Protein AF-A0A9W9Z5H2-F1 (afdb_monomer)

InterPro domains:
  IPR010255 Haem peroxidase superfamily [SSF48113] (1-98)
  IPR019791 Haem peroxidase, animal-type [PF03098] (1-98)
  IPR019791 Haem peroxidase, animal-type [PS50292] (1-101)
  IPR037120 Haem peroxidase domain superfamily, animal type [G3DSA:1.10.640.10] (1-100)

Sequence (101 aa):
MAMTWGQYLDHDITLAAQQDISCDGTCNDLTRECFGISIPVDDPHFPKVGVSCIALKRDAPATSAGLATPREHTNVLSAFIDASQVYGVDKNDFGVLRGHC

Foldseek 3Di:
DVVVVVVQQCLQAFDWAADPDDLPPDCPPDDVFKHWAADDPPDPPQVVVVHGTDIDGHGDFDPPDDPPDDTDTDGPHHRDNPSCVQQPRDPVSNCVSVVND

Radius of gyration: 18.61 Å; Cα contacts (8 Å, |Δi|>4): 130; chains: 1; bounding box: 43×32×44 Å

Nearest PDB structures (foldseek):
  6bmt-assembly1_A  TM=8.710E-01  e=4.205E-05  Homo sapiens
  7oih-assembly1_B  TM=8.889E-01  e=4.805E-05  Homo sapiens
  7oih-assembly2_C  TM=8.892E-01  e=5.868E-05  Homo sapiens
  7oih-assembly3_E  TM=8.804E-01  e=1.069E-04  Homo sapiens
  7oih-assembly1_A  TM=8.577E-01  e=7.661E-05  Homo sapiens

Secondary structure (DSSP, 8-state):
-HHHHHHHHHHHH--BPPPS---TT-SS---TTEEEEEPPTT-SSGGGGT--EEEEEPPPBPTT--TTSPP-B-B-S-SSSS-HHHH-SSHHHHHHHTT--

Solvent-accessible surface area (backbone atoms only — not comparable to full-atom values): 6273 Å² total; per-residue (Å²): 108,71,68,61,50,50,55,59,50,44,55,17,39,56,41,71,34,74,54,99,71,85,54,80,93,33,68,80,66,62,50,102,51,29,44,40,49,69,53,60,94,82,48,94,55,47,62,84,75,73,41,61,46,46,71,39,76,50,66,28,69,35,89,84,56,56,99,88,51,78,87,49,69,36,63,73,45,49,80,47,96,73,54,33,72,77,48,43,75,48,72,66,53,35,35,57,78,67,72,57,128

Organism: NCBI:txid174260

pLDDT: mean 88.58, std 10.73, range [57.56, 98.44]

Mean predicted aligned error: 6.09 Å

Structure (mmCIF, N/CA/C/O backbone):
data_AF-A0A9W9Z5H2-F1
#
_entry.id   AF-A0A9W9Z5H2-F1
#
loop_
_atom_site.group_PDB
_atom_site.id
_atom_site.type_symbol
_atom_site.label_atom_id
_atom_site.label_alt_id
_atom_site.label_comp_id
_atom_site.label_asym_id
_atom_site.label_entity_id
_atom_site.label_seq_id
_atom_site.pdbx_PDB_ins_code
_atom_site.Cartn_x
_atom_site.Cartn_y
_atom_site.Cartn_z
_atom_site.occupancy
_atom_site.B_iso_or_equiv
_atom_site.auth_seq_id
_atom_site.auth_comp_id
_atom_site.auth_asym_id
_atom_site.auth_atom_id
_atom_site.pdbx_PDB_model_num
ATOM 1 N N . MET A 1 1 ? -16.793 2.646 -16.329 1.00 88.88 1 MET A N 1
ATOM 2 C CA . MET A 1 1 ? -15.454 2.607 -16.956 1.00 88.88 1 MET A CA 1
ATOM 3 C C . MET A 1 1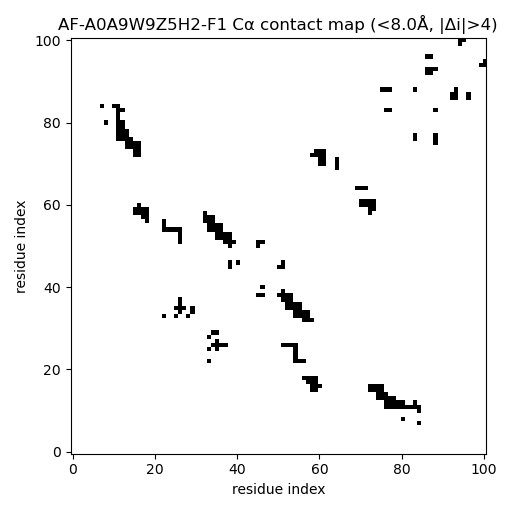 ? -14.447 3.537 -16.290 1.00 88.88 1 MET A C 1
ATOM 5 O O . MET A 1 1 ? -13.378 3.052 -15.969 1.00 88.88 1 MET A O 1
ATOM 9 N N . ALA A 1 2 ? -14.761 4.812 -16.020 1.00 97.25 2 ALA A N 1
ATOM 10 C CA . ALA A 1 2 ? -13.797 5.748 -15.415 1.00 97.25 2 ALA A CA 1
ATOM 11 C C . ALA A 1 2 ? -13.173 5.261 -14.087 1.00 97.25 2 ALA A C 1
ATOM 13 O O . ALA A 1 2 ? -11.959 5.291 -13.947 1.00 97.25 2 ALA A O 1
ATOM 14 N N . MET A 1 3 ? -13.983 4.745 -13.152 1.00 98.19 3 MET A N 1
ATOM 15 C CA . MET A 1 3 ? -13.492 4.210 -11.869 1.00 98.19 3 MET A CA 1
ATOM 16 C C . MET A 1 3 ? -12.506 3.048 -12.061 1.00 98.19 3 MET A C 1
ATOM 18 O O . MET A 1 3 ? -11.412 3.068 -11.512 1.00 98.19 3 MET A O 1
ATOM 22 N N . THR A 1 4 ? -12.868 2.074 -12.899 1.00 98.25 4 THR A N 1
ATOM 23 C CA . THR A 1 4 ? -12.030 0.902 -13.181 1.00 98.25 4 THR A CA 1
ATOM 24 C C . THR A 1 4 ? -10.714 1.297 -13.838 1.00 98.25 4 THR A C 1
ATOM 26 O O . THR A 1 4 ? -9.672 0.760 -13.491 1.00 98.25 4 THR A O 1
ATOM 29 N N . TRP A 1 5 ? -10.748 2.263 -14.757 1.00 98.12 5 TRP A N 1
ATOM 30 C CA . TRP A 1 5 ? -9.532 2.765 -15.388 1.00 98.12 5 TRP A CA 1
ATOM 31 C C . TRP A 1 5 ? -8.622 3.504 -14.401 1.00 98.12 5 TRP A C 1
ATOM 33 O O . TRP A 1 5 ? -7.408 3.388 -14.494 1.00 98.12 5 TRP A O 1
ATOM 43 N N . GLY A 1 6 ? -9.200 4.216 -13.427 1.00 98.19 6 GLY A N 1
ATOM 44 C CA . GLY A 1 6 ? -8.438 4.846 -12.349 1.00 98.19 6 GLY A CA 1
ATOM 45 C C . GLY A 1 6 ? -7.634 3.830 -11.538 1.00 98.19 6 GLY A C 1
ATOM 46 O O . GLY A 1 6 ? -6.438 4.016 -11.360 1.00 98.19 6 GLY A O 1
ATOM 47 N N . GLN A 1 7 ? -8.262 2.725 -11.124 1.00 98.06 7 GLN A N 1
ATOM 48 C CA . GLN A 1 7 ? -7.565 1.654 -10.402 1.00 98.06 7 GLN A CA 1
ATOM 49 C C . GLN A 1 7 ? -6.543 0.923 -11.286 1.00 98.06 7 GLN A C 1
ATOM 51 O O . GLN A 1 7 ? -5.457 0.588 -10.826 1.00 98.06 7 GLN A O 1
ATOM 56 N N . TYR A 1 8 ? -6.858 0.729 -12.568 1.00 97.88 8 TYR A N 1
ATOM 57 C CA . TYR A 1 8 ? -5.929 0.117 -13.515 1.00 97.88 8 TYR A CA 1
ATOM 58 C C . TYR A 1 8 ? -4.661 0.962 -13.728 1.00 97.88 8 TYR A C 1
ATOM 60 O O . TYR A 1 8 ? -3.582 0.400 -13.901 1.00 97.88 8 TYR A O 1
ATOM 68 N N . LEU A 1 9 ? -4.788 2.295 -13.715 1.00 98.19 9 LEU A N 1
ATOM 69 C CA . LEU A 1 9 ? -3.656 3.223 -13.794 1.00 98.19 9 LEU A CA 1
ATOM 70 C C . LEU A 1 9 ? -2.894 3.355 -12.473 1.00 98.19 9 LEU A C 1
ATOM 72 O O . LEU A 1 9 ? -1.675 3.446 -12.512 1.00 98.19 9 LEU A O 1
ATOM 76 N N . ASP A 1 10 ? -3.577 3.361 -11.326 1.00 98.31 10 ASP A N 1
ATOM 77 C CA . ASP A 1 10 ? -2.938 3.361 -9.997 1.00 98.31 10 ASP A CA 1
ATOM 78 C C . ASP A 1 10 ? -1.926 2.212 -9.870 1.00 98.31 10 ASP A C 1
ATOM 80 O O . ASP A 1 10 ? -0.768 2.419 -9.507 1.00 98.31 10 ASP A O 1
ATOM 84 N N . HIS A 1 11 ? -2.337 1.028 -10.329 1.00 98.00 11 HIS A N 1
ATOM 85 C CA . HIS A 1 11 ? -1.515 -0.177 -10.360 1.00 98.00 11 HIS A CA 1
ATOM 86 C C . HIS A 1 11 ? -0.340 -0.129 -11.358 1.00 98.00 11 HIS A C 1
ATOM 88 O O . HIS A 1 11 ? 0.452 -1.063 -11.360 1.00 98.00 11 HIS A O 1
ATOM 94 N N . ASP A 1 12 ? -0.225 0.903 -12.201 1.00 98.44 12 ASP A N 1
ATOM 95 C CA . ASP A 1 12 ? 0.930 1.125 -13.091 1.00 98.44 12 ASP A CA 1
ATOM 96 C C . ASP A 1 12 ? 1.994 2.026 -12.445 1.00 98.44 12 ASP A C 1
ATOM 98 O O . ASP A 1 12 ? 3.155 1.991 -12.826 1.00 98.44 12 ASP A O 1
ATOM 102 N N . ILE A 1 13 ? 1.602 2.867 -11.479 1.00 98.00 13 ILE A N 1
ATOM 103 C CA . ILE A 1 13 ? 2.455 3.966 -11.003 1.00 98.00 13 ILE A CA 1
ATOM 104 C C . ILE A 1 13 ? 2.867 3.839 -9.542 1.00 98.00 13 ILE A C 1
ATOM 106 O O . ILE A 1 13 ? 3.905 4.386 -9.162 1.00 98.00 13 ILE A O 1
ATOM 110 N N . THR A 1 14 ? 2.070 3.177 -8.696 1.00 97.44 14 THR A N 1
ATOM 111 C CA . THR A 1 14 ? 2.351 3.110 -7.258 1.00 97.44 14 THR A CA 1
ATOM 112 C C . THR A 1 14 ? 1.911 1.810 -6.604 1.00 97.44 14 THR A C 1
ATOM 114 O O . THR A 1 14 ? 0.760 1.403 -6.704 1.00 97.44 14 THR A O 1
ATOM 117 N N . LEU A 1 15 ? 2.815 1.223 -5.823 1.00 97.31 15 LEU A N 1
ATOM 118 C CA . LEU A 1 15 ? 2.502 0.226 -4.804 1.00 97.31 15 LEU A CA 1
ATOM 119 C C . LEU A 1 15 ? 3.511 0.370 -3.666 1.00 97.31 15 LEU A C 1
ATOM 121 O O . LEU A 1 15 ? 4.715 0.261 -3.886 1.00 97.31 15 LEU A O 1
ATOM 125 N N . ALA A 1 16 ? 3.049 0.634 -2.446 1.00 96.62 16 ALA A N 1
ATOM 126 C CA . ALA A 1 16 ? 3.947 0.709 -1.300 1.00 96.62 16 ALA A CA 1
ATOM 127 C C . ALA A 1 16 ? 4.460 -0.691 -0.925 1.00 96.62 16 ALA A C 1
ATOM 129 O O . ALA A 1 16 ? 3.705 -1.666 -0.914 1.00 96.62 16 ALA A O 1
ATOM 130 N N . ALA A 1 17 ? 5.751 -0.797 -0.608 1.00 95.12 17 ALA A N 1
ATOM 131 C CA . ALA A 1 17 ? 6.349 -2.042 -0.143 1.00 95.12 17 ALA A CA 1
ATOM 132 C C . ALA A 1 17 ? 5.638 -2.547 1.122 1.00 95.12 17 ALA A C 1
ATOM 134 O O . ALA A 1 17 ? 5.440 -1.792 2.071 1.00 95.12 17 ALA A O 1
ATOM 135 N N . GLN A 1 18 ? 5.288 -3.831 1.162 1.00 92.12 18 GLN A N 1
ATOM 136 C CA . GLN A 1 18 ? 4.616 -4.440 2.310 1.00 92.12 18 GLN A CA 1
ATOM 137 C C . GLN A 1 18 ? 5.606 -5.102 3.269 1.00 92.12 18 GLN A C 1
ATOM 139 O O . GLN A 1 18 ? 6.693 -5.524 2.881 1.00 92.12 18 GLN A O 1
ATOM 144 N N . GLN A 1 19 ? 5.210 -5.217 4.538 1.00 88.25 19 GLN A N 1
ATOM 145 C CA . GLN A 1 19 ? 5.987 -5.935 5.547 1.00 88.25 19 GLN A CA 1
ATOM 146 C C . GLN A 1 19 ? 5.591 -7.403 5.656 1.00 88.25 19 GLN A C 1
ATOM 148 O O . GLN A 1 19 ? 4.400 -7.740 5.694 1.00 88.25 19 GLN A O 1
ATOM 153 N N . ASP A 1 20 ? 6.598 -8.250 5.848 1.00 88.50 20 ASP A N 1
ATOM 154 C CA . ASP A 1 20 ? 6.436 -9.669 6.156 1.00 88.50 20 ASP A CA 1
ATOM 155 C C . ASP A 1 20 ? 6.254 -9.901 7.671 1.00 88.50 20 ASP A C 1
ATOM 157 O O . ASP A 1 20 ? 7.102 -10.456 8.364 1.00 88.50 20 ASP A O 1
ATOM 161 N N . ILE A 1 21 ? 5.152 -9.372 8.210 1.00 85.69 21 ILE A N 1
ATOM 162 C CA . ILE A 1 21 ? 4.708 -9.567 9.602 1.00 85.69 21 ILE A CA 1
ATOM 163 C C . ILE A 1 21 ? 3.233 -9.989 9.625 1.00 85.69 21 ILE A C 1
ATOM 165 O O . ILE A 1 21 ? 2.495 -9.656 8.702 1.00 85.69 21 ILE A O 1
ATOM 169 N N . SER A 1 22 ? 2.753 -10.671 10.664 1.00 84.44 22 SER A N 1
ATOM 170 C CA . SER A 1 22 ? 1.305 -10.864 10.877 1.00 84.44 22 SER A CA 1
ATOM 171 C C . SER A 1 22 ? 0.807 -9.909 11.963 1.00 84.44 22 SER A C 1
ATOM 173 O O . SER A 1 22 ? 1.457 -9.748 12.995 1.00 84.44 22 SER A O 1
ATOM 175 N N . CYS A 1 23 ? -0.338 -9.273 11.707 1.00 81.88 23 CYS A N 1
ATOM 176 C CA . CYS A 1 23 ? -1.063 -8.435 12.668 1.00 81.88 23 CYS A CA 1
ATOM 177 C C . CYS A 1 23 ? -2.403 -9.084 13.070 1.00 81.88 23 CYS A C 1
ATOM 179 O O . CYS A 1 23 ? -3.346 -8.390 13.453 1.00 81.88 23 CYS A O 1
ATOM 181 N N . ASP A 1 24 ? -2.523 -10.406 12.916 1.00 74.75 24 ASP A N 1
ATOM 182 C CA . ASP A 1 24 ? -3.778 -11.117 13.148 1.00 74.75 24 ASP A CA 1
ATOM 183 C C . ASP A 1 24 ? -4.120 -11.153 14.645 1.00 74.75 24 ASP A C 1
ATOM 185 O O . ASP A 1 24 ? -3.304 -11.526 15.486 1.00 74.75 24 ASP A O 1
ATOM 189 N N . GLY A 1 25 ? -5.357 -10.782 14.985 1.00 65.00 25 GLY A N 1
ATOM 190 C CA . GLY A 1 25 ? -5.903 -10.907 16.343 1.00 65.00 25 GLY A CA 1
ATOM 191 C C . GLY A 1 25 ? -5.469 -9.836 17.351 1.00 65.00 25 GLY A C 1
ATOM 192 O O . GLY A 1 25 ? -5.876 -9.904 18.511 1.00 65.00 25 GLY A O 1
ATOM 193 N N . THR A 1 26 ? -4.690 -8.830 16.949 1.00 61.34 26 THR A N 1
ATOM 194 C CA . THR A 1 26 ? -4.077 -7.877 17.884 1.00 61.34 26 THR A CA 1
ATOM 195 C C . THR A 1 26 ? -4.662 -6.467 17.769 1.00 61.34 26 THR A C 1
ATOM 197 O O . THR A 1 26 ? -4.109 -5.579 17.132 1.00 61.34 26 THR A O 1
ATOM 200 N N . CYS A 1 27 ? -5.762 -6.207 18.485 1.00 68.38 27 CYS A N 1
ATOM 201 C CA . CYS A 1 27 ? -6.133 -4.822 18.827 1.00 68.38 27 CYS A CA 1
ATOM 202 C C . CYS A 1 27 ? -5.198 -4.229 19.902 1.00 68.38 27 CYS A C 1
ATOM 204 O O . CYS A 1 27 ? -5.081 -3.013 20.010 1.00 68.38 27 CYS A O 1
ATOM 206 N N . ASN A 1 28 ? -4.553 -5.092 20.702 1.00 60.72 28 ASN A N 1
ATOM 207 C CA . ASN A 1 28 ? -3.827 -4.710 21.918 1.00 60.72 28 ASN A CA 1
ATOM 208 C C . ASN A 1 28 ? -2.306 -4.970 21.869 1.00 60.72 28 ASN A C 1
ATOM 210 O O . ASN A 1 28 ? -1.587 -4.379 22.666 1.00 60.72 28 ASN A O 1
ATOM 214 N N . ASP A 1 29 ? -1.802 -5.777 20.926 1.00 62.34 29 ASP A N 1
ATOM 215 C CA . ASP A 1 29 ? -0.356 -5.964 20.684 1.00 62.34 29 ASP A CA 1
ATOM 216 C C . ASP A 1 29 ? 0.099 -5.063 19.528 1.00 62.34 29 ASP A C 1
ATOM 218 O O . ASP A 1 29 ? 0.382 -5.485 18.403 1.00 62.34 29 ASP A O 1
ATOM 222 N N . LEU A 1 30 ? 0.116 -3.765 19.826 1.00 65.38 30 LEU A N 1
ATOM 223 C CA . LEU A 1 30 ? 0.512 -2.699 18.914 1.00 65.38 30 LEU A CA 1
ATOM 224 C C . LEU A 1 30 ? 2.043 -2.631 18.849 1.00 65.38 30 LEU A C 1
ATOM 226 O O . LEU A 1 30 ? 2.681 -1.793 19.494 1.00 65.38 30 LEU A O 1
ATOM 230 N N . THR A 1 31 ? 2.667 -3.524 18.079 1.00 73.81 31 THR A N 1
ATOM 231 C CA . THR A 1 31 ? 4.043 -3.267 17.625 1.00 73.81 31 THR A CA 1
ATOM 232 C C . THR A 1 31 ? 4.079 -1.932 16.867 1.00 73.81 31 THR A C 1
ATOM 234 O O . THR A 1 31 ? 3.048 -1.407 16.452 1.00 73.81 31 THR A O 1
ATOM 237 N N . ARG A 1 32 ? 5.262 -1.355 16.614 1.00 79.12 32 ARG A N 1
ATOM 238 C CA . ARG A 1 32 ? 5.352 -0.111 15.814 1.00 79.12 32 ARG A CA 1
ATOM 239 C C . ARG A 1 32 ? 4.750 -0.232 14.406 1.00 79.12 32 ARG A C 1
ATOM 24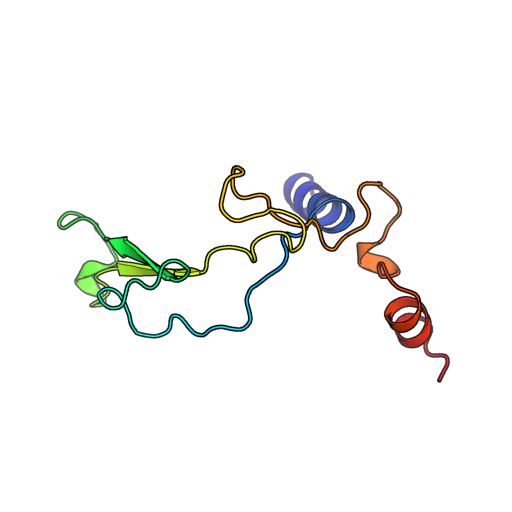1 O O . ARG A 1 32 ? 4.512 0.798 13.771 1.00 79.12 32 ARG A O 1
ATOM 248 N N . GLU A 1 33 ? 4.525 -1.462 13.950 1.00 87.06 33 GLU A N 1
ATOM 249 C CA . GLU A 1 33 ? 4.153 -1.829 12.590 1.00 87.06 33 GLU A CA 1
ATOM 250 C C . GLU A 1 33 ? 2.715 -2.358 12.456 1.00 87.06 33 GLU A C 1
ATOM 252 O O . GLU A 1 33 ? 2.149 -2.297 11.365 1.00 87.06 33 GLU A O 1
ATOM 257 N N . CYS A 1 34 ? 2.094 -2.796 13.557 1.00 87.69 34 CYS A N 1
ATOM 258 C CA . CYS A 1 34 ? 0.683 -3.175 13.613 1.00 87.69 34 CYS A CA 1
ATOM 259 C C . CYS A 1 34 ? -0.121 -2.110 14.366 1.00 87.69 34 CYS A C 1
ATOM 261 O O . CYS A 1 34 ? 0.196 -1.759 15.502 1.00 87.69 34 CYS A O 1
ATOM 263 N N . PHE A 1 35 ? -1.180 -1.605 13.741 1.00 84.44 35 PHE A N 1
ATOM 264 C CA . PHE A 1 35 ? -2.057 -0.583 14.296 1.00 84.44 35 PHE A CA 1
ATOM 265 C C . PHE A 1 35 ? -3.505 -1.077 14.313 1.00 84.44 35 PHE A C 1
ATOM 267 O O . PHE A 1 35 ? -4.075 -1.390 13.274 1.00 84.44 35 PHE A O 1
ATOM 274 N N . GLY A 1 36 ? -4.120 -1.142 15.490 1.00 87.75 36 GLY A N 1
ATOM 275 C CA . GLY A 1 36 ? -5.550 -1.403 15.616 1.00 87.75 36 GLY A CA 1
ATOM 276 C C . GLY A 1 36 ? -6.339 -0.109 15.441 1.00 87.75 36 GLY A C 1
ATOM 277 O O . GLY A 1 36 ? -6.247 0.786 16.280 1.00 87.75 36 GLY A O 1
ATOM 278 N N . ILE A 1 37 ? -7.138 -0.003 14.380 1.00 89.62 37 ILE A N 1
ATOM 279 C CA . ILE A 1 37 ? -8.111 1.083 14.230 1.00 89.62 37 ILE A CA 1
ATOM 280 C C . ILE A 1 37 ? -9.302 0.752 15.126 1.00 89.62 37 ILE A C 1
ATOM 282 O O . ILE A 1 37 ? -10.099 -0.128 14.802 1.00 89.62 37 ILE A O 1
ATOM 286 N N . SER A 1 38 ? -9.411 1.428 16.267 1.00 91.06 38 SER A N 1
ATOM 287 C CA . SER A 1 38 ? -10.506 1.215 17.216 1.00 91.06 38 SER A CA 1
ATOM 288 C C . SER A 1 38 ? -11.864 1.508 16.582 1.00 91.06 38 SER A C 1
ATOM 290 O O . SER A 1 38 ? -12.062 2.568 15.986 1.00 91.06 38 SER A O 1
ATOM 292 N N . ILE A 1 39 ? -12.812 0.587 16.758 1.00 93.31 39 ILE A N 1
ATOM 293 C CA . ILE A 1 39 ? -14.205 0.800 16.372 1.00 93.31 39 ILE A CA 1
ATOM 294 C C . ILE A 1 39 ? -14.885 1.686 17.428 1.00 93.31 39 ILE A C 1
ATOM 296 O O . ILE A 1 39 ? -14.814 1.368 18.620 1.00 93.31 39 ILE A O 1
ATOM 300 N N . PRO A 1 40 ? -15.551 2.784 17.030 1.00 94.12 40 PRO A N 1
ATOM 301 C CA . PRO A 1 40 ? -16.346 3.597 17.945 1.00 94.12 40 PRO A CA 1
ATOM 302 C C . PRO A 1 40 ? -17.472 2.796 18.608 1.00 94.12 40 PRO A C 1
ATOM 304 O O . PRO A 1 40 ? -18.074 1.911 18.002 1.00 94.12 40 PRO A O 1
ATOM 307 N N . VAL A 1 41 ? -17.799 3.131 19.857 1.00 90.69 41 VAL A N 1
ATOM 308 C CA . VAL A 1 41 ? -18.855 2.436 20.619 1.00 90.69 41 VAL A CA 1
ATOM 309 C C . VAL A 1 41 ? -20.246 2.575 19.991 1.00 90.69 41 VAL A C 1
ATOM 311 O O . VAL A 1 41 ? -21.102 1.719 20.199 1.00 90.69 41 VAL A O 1
ATOM 314 N N . ASP A 1 42 ? -20.469 3.646 19.236 1.00 95.06 42 ASP A N 1
ATOM 315 C CA . ASP A 1 42 ? -21.705 3.979 18.531 1.00 95.06 42 ASP A CA 1
ATOM 316 C C . ASP A 1 42 ? -21.708 3.523 17.062 1.00 95.06 42 ASP A C 1
ATOM 318 O O . ASP A 1 42 ? -22.636 3.848 16.317 1.00 95.06 42 ASP A O 1
ATOM 322 N N . ASP A 1 43 ? -20.714 2.733 16.640 1.00 96.81 43 ASP A N 1
ATOM 323 C CA . ASP A 1 43 ? -20.685 2.167 15.295 1.00 96.81 43 ASP A CA 1
ATOM 324 C C . ASP A 1 43 ? -21.911 1.255 15.051 1.00 96.81 43 ASP A C 1
ATOM 326 O O . ASP A 1 43 ? -22.218 0.359 15.850 1.00 96.81 43 ASP A O 1
ATOM 330 N N . PRO A 1 44 ? -22.649 1.449 13.942 1.00 96.25 44 PRO A N 1
ATOM 331 C CA . PRO A 1 44 ? -23.911 0.755 13.711 1.00 96.25 44 PRO A CA 1
ATOM 332 C C . PRO A 1 44 ? -23.749 -0.716 13.302 1.00 96.25 44 PRO A C 1
ATOM 334 O O . PRO A 1 44 ? -24.763 -1.429 13.249 1.00 96.25 44 PRO A O 1
ATOM 337 N N . HIS A 1 45 ? -22.538 -1.170 12.976 1.00 95.19 45 HIS A N 1
ATOM 338 C CA . HIS A 1 45 ? -22.283 -2.450 12.321 1.00 95.19 45 HIS A CA 1
ATOM 339 C C . HIS A 1 45 ? -21.322 -3.346 13.110 1.00 95.19 45 HIS A C 1
ATOM 341 O O . HIS A 1 45 ? -21.715 -4.434 13.537 1.00 95.19 45 HIS A O 1
ATOM 347 N N . PHE A 1 46 ? -20.085 -2.902 13.321 1.00 94.25 46 PHE A N 1
ATOM 348 C CA . PHE A 1 46 ? -18.987 -3.742 13.803 1.00 94.25 46 PHE A CA 1
ATOM 349 C C . PHE A 1 46 ? -19.191 -4.308 15.220 1.00 94.25 46 PHE A C 1
ATOM 351 O O . PHE A 1 46 ? -18.977 -5.512 15.403 1.00 94.25 46 PHE A O 1
ATOM 358 N N . PRO A 1 47 ? -19.716 -3.548 16.205 1.00 92.75 47 PRO A N 1
ATOM 359 C CA . PRO A 1 47 ? -19.974 -4.088 17.539 1.00 92.75 47 PRO A CA 1
ATOM 360 C C . PRO A 1 47 ? -20.990 -5.239 17.536 1.00 92.75 47 PRO A C 1
ATOM 362 O O . PRO A 1 47 ? -20.877 -6.172 18.329 1.00 92.75 47 PRO A O 1
ATOM 365 N N . LYS A 1 48 ? -21.964 -5.222 16.612 1.00 93.62 48 LYS A N 1
ATOM 366 C CA . LYS A 1 48 ? -23.004 -6.265 16.501 1.00 93.62 48 LYS A CA 1
ATOM 367 C C . LYS A 1 48 ? -22.457 -7.601 16.002 1.00 93.62 48 LYS A C 1
ATOM 369 O O . LYS A 1 48 ? -23.063 -8.634 16.268 1.00 93.62 48 LYS A O 1
ATOM 374 N N . VAL A 1 49 ? -21.334 -7.575 15.286 1.00 93.31 49 VAL A N 1
ATOM 375 C CA . VAL A 1 49 ? -20.629 -8.768 14.794 1.00 93.31 49 VAL A CA 1
ATOM 376 C C . VAL A 1 49 ? -19.392 -9.100 15.636 1.00 93.31 49 VAL A C 1
ATOM 378 O O . VAL A 1 49 ? -18.578 -9.926 15.236 1.00 93.31 49 VAL A O 1
ATOM 381 N N . GLY A 1 50 ? -19.255 -8.481 16.815 1.00 90.25 50 GLY A N 1
ATOM 382 C CA . GLY A 1 50 ? -18.175 -8.764 17.762 1.00 90.25 50 GLY A CA 1
ATOM 383 C C . GLY A 1 50 ? -16.808 -8.208 17.355 1.00 90.25 50 GLY A C 1
ATOM 384 O O . GLY A 1 50 ? -15.797 -8.651 17.895 1.00 90.25 50 GLY A O 1
ATOM 385 N N . VAL A 1 51 ? -16.758 -7.250 16.423 1.00 90.75 51 VAL A N 1
ATOM 386 C CA . VAL A 1 51 ? -15.517 -6.599 15.981 1.00 90.75 51 VAL A CA 1
ATOM 387 C C . VAL A 1 51 ? -15.335 -5.285 16.740 1.00 90.75 51 VAL A C 1
ATOM 389 O O . VAL A 1 51 ? -16.175 -4.391 16.661 1.00 90.75 51 VAL A O 1
ATOM 392 N N . SER A 1 52 ? -14.231 -5.167 17.480 1.00 89.44 52 SER A N 1
ATOM 393 C CA . SER A 1 52 ? -13.890 -3.990 18.298 1.00 89.44 52 SER A CA 1
ATOM 394 C C . SER A 1 52 ? -12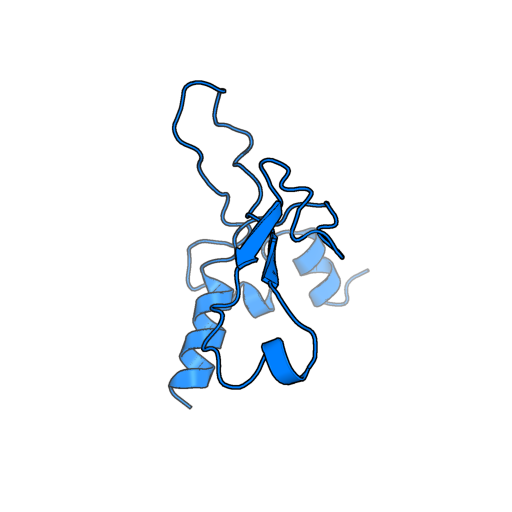.736 -3.152 17.736 1.00 89.44 52 SER A C 1
ATOM 396 O O . SER A 1 52 ? -12.532 -2.016 18.164 1.00 89.44 52 SER A O 1
ATOM 398 N N . CYS A 1 53 ? -11.993 -3.674 16.760 1.00 89.81 53 CYS A N 1
ATOM 399 C CA . CYS A 1 53 ? -11.002 -2.925 15.996 1.00 89.81 53 CYS A CA 1
ATOM 400 C C . CYS A 1 53 ? -10.829 -3.516 14.589 1.00 89.81 53 CYS A C 1
ATOM 402 O O . CYS A 1 53 ? -11.182 -4.671 14.344 1.00 89.81 53 CYS A O 1
ATOM 404 N N . ILE A 1 54 ? -10.240 -2.737 13.683 1.00 90.06 54 ILE A N 1
ATOM 405 C CA . ILE A 1 54 ? -9.769 -3.194 12.371 1.00 90.06 54 ILE A CA 1
ATOM 406 C C . ILE A 1 54 ? -8.243 -3.227 12.415 1.00 90.06 54 ILE A C 1
ATOM 408 O O . ILE A 1 54 ? -7.608 -2.209 12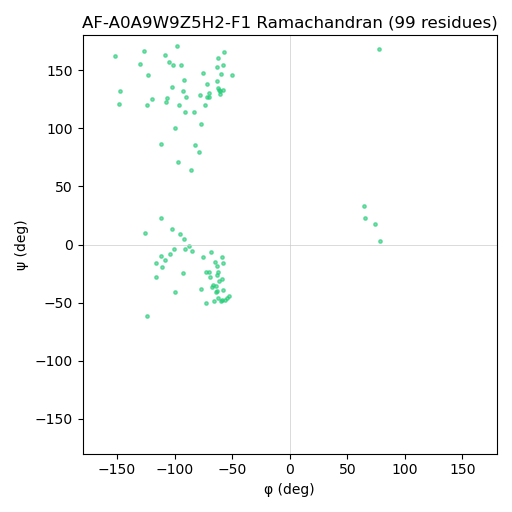.687 1.00 90.06 54 ILE A O 1
ATOM 412 N N . ALA A 1 55 ? -7.648 -4.390 12.155 1.00 88.44 55 ALA A N 1
ATOM 413 C CA . ALA A 1 55 ? -6.199 -4.517 12.081 1.00 88.44 55 ALA A CA 1
ATOM 414 C C . ALA A 1 55 ? -5.664 -3.805 10.828 1.00 88.44 55 ALA A C 1
ATOM 416 O O . ALA A 1 55 ? -6.108 -4.071 9.711 1.00 88.44 55 ALA A O 1
ATOM 417 N N . LEU A 1 56 ? -4.693 -2.916 11.018 1.00 88.12 56 LEU A N 1
ATOM 418 C CA . LEU A 1 56 ? -3.960 -2.230 9.962 1.00 88.12 56 LEU A CA 1
ATOM 419 C C . LEU A 1 56 ? -2.475 -2.581 10.087 1.00 88.12 56 LEU A C 1
ATOM 421 O O . LEU A 1 56 ? -1.855 -2.367 11.129 1.00 88.12 56 LEU A O 1
ATOM 425 N N . LYS A 1 57 ? -1.887 -3.079 9.003 1.00 90.00 57 LYS A N 1
ATOM 426 C CA . LYS A 1 57 ? -0.437 -3.239 8.872 1.00 90.00 57 LYS A CA 1
ATOM 427 C C . LYS A 1 57 ? 0.139 -1.988 8.212 1.00 90.00 57 LYS A C 1
ATOM 429 O O . LYS A 1 57 ? -0.387 -1.543 7.195 1.00 90.00 57 LYS A O 1
ATOM 434 N N . ARG A 1 58 ? 1.212 -1.427 8.769 1.00 90.81 58 ARG A N 1
ATOM 435 C CA . ARG A 1 58 ? 1.941 -0.316 8.141 1.00 90.81 58 ARG A CA 1
ATOM 436 C C . ARG A 1 58 ? 2.799 -0.818 6.979 1.00 90.81 58 ARG A C 1
ATOM 438 O O . ARG A 1 58 ?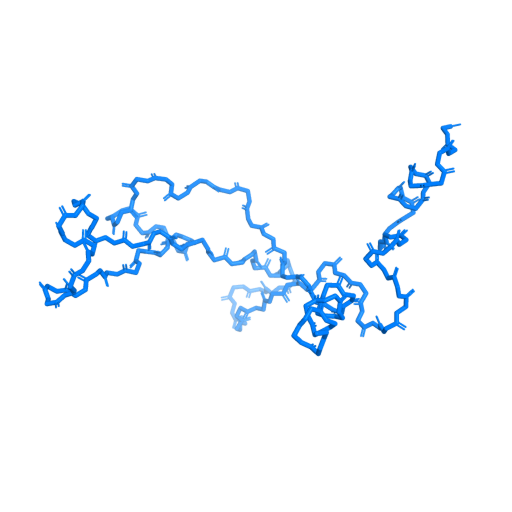 3.369 -1.905 7.056 1.00 90.81 58 ARG A O 1
ATOM 445 N N . ASP A 1 59 ? 2.959 0.011 5.953 1.00 93.00 59 ASP A N 1
ATOM 446 C CA . ASP A 1 59 ? 3.894 -0.245 4.850 1.00 93.00 59 ASP A CA 1
ATOM 447 C C . ASP A 1 59 ? 5.328 -0.408 5.361 1.00 93.00 59 ASP A C 1
ATOM 449 O O . ASP A 1 59 ? 5.686 0.107 6.419 1.00 93.00 59 ASP A O 1
ATOM 453 N N . ALA A 1 60 ? 6.179 -1.126 4.639 1.00 92.06 60 ALA A N 1
ATOM 454 C CA . ALA A 1 60 ? 7.576 -1.312 5.006 1.00 92.06 60 ALA A CA 1
ATOM 455 C C . ALA A 1 60 ? 8.327 0.027 5.018 1.00 92.06 60 ALA A C 1
ATOM 457 O O . ALA A 1 60 ? 8.177 0.822 4.087 1.00 92.06 60 ALA A O 1
ATOM 458 N N . PRO A 1 61 ? 9.145 0.304 6.053 1.00 90.50 61 PRO A N 1
ATOM 459 C CA . PRO A 1 61 ? 10.018 1.467 6.016 1.00 90.50 61 PRO A CA 1
ATOM 460 C C . PRO A 1 61 ? 11.025 1.314 4.868 1.00 90.50 61 PRO A C 1
ATOM 462 O O . PRO A 1 61 ? 11.567 0.228 4.651 1.00 90.50 61 PRO A O 1
ATOM 465 N N . ALA A 1 62 ? 11.313 2.403 4.160 1.00 89.69 62 ALA A N 1
ATOM 466 C CA . ALA A 1 62 ? 12.383 2.421 3.172 1.00 89.69 62 ALA A CA 1
ATOM 467 C C . ALA A 1 62 ? 13.735 2.122 3.849 1.00 89.69 62 ALA A C 1
ATOM 469 O O . ALA A 1 62 ? 14.084 2.711 4.875 1.00 89.69 62 ALA A O 1
ATOM 470 N N . THR A 1 63 ? 14.521 1.221 3.258 1.00 75.19 63 THR A N 1
ATOM 471 C CA . THR A 1 63 ? 15.789 0.704 3.809 1.00 75.19 63 THR A CA 1
ATOM 472 C C . THR A 1 63 ? 16.884 1.761 3.977 1.00 75.19 63 THR A C 1
ATOM 474 O O . THR A 1 63 ? 17.840 1.537 4.715 1.00 75.19 63 THR A O 1
ATOM 477 N N . SER A 1 64 ? 16.773 2.906 3.301 1.00 64.00 64 SER A N 1
ATOM 478 C CA . SER A 1 64 ? 17.801 3.953 3.254 1.00 64.00 64 SER A CA 1
ATOM 479 C C . SER A 1 64 ? 17.681 5.030 4.339 1.00 64.00 64 SER A C 1
ATOM 481 O O . SER A 1 64 ? 18.539 5.909 4.410 1.00 64.00 64 SER A O 1
ATOM 483 N N . ALA A 1 65 ? 16.643 4.999 5.177 1.00 57.56 65 ALA A N 1
ATOM 484 C CA . ALA A 1 65 ? 16.422 6.006 6.211 1.00 57.56 65 ALA A CA 1
ATOM 485 C C . ALA A 1 65 ? 17.086 5.582 7.534 1.00 57.56 65 ALA A C 1
ATOM 487 O O . ALA A 1 65 ? 16.693 4.600 8.163 1.00 57.56 65 ALA A O 1
ATOM 488 N N . GLY A 1 66 ? 18.107 6.322 7.973 1.00 61.22 66 GLY A N 1
ATOM 489 C CA . GLY A 1 66 ? 18.664 6.154 9.317 1.00 61.22 66 GLY A CA 1
ATOM 490 C C . GLY A 1 66 ? 17.621 6.477 10.396 1.00 61.22 66 GLY A C 1
ATOM 491 O O . GLY A 1 66 ? 16.659 7.198 10.152 1.00 61.22 66 GLY A O 1
ATOM 492 N N . LEU A 1 67 ? 17.831 6.007 11.631 1.00 68.75 67 LEU A N 1
ATOM 493 C CA . LEU A 1 67 ? 16.877 6.181 12.746 1.00 68.75 67 LEU A CA 1
ATOM 494 C C . LEU A 1 67 ? 16.550 7.652 13.104 1.00 68.75 67 LEU A C 1
ATOM 496 O O . LEU A 1 67 ? 15.642 7.893 13.894 1.00 68.75 67 LEU A O 1
ATOM 500 N N . ALA A 1 68 ? 17.291 8.622 12.556 1.00 78.25 68 ALA A N 1
ATOM 501 C CA . ALA A 1 68 ? 17.139 10.056 12.806 1.00 78.25 68 ALA A CA 1
ATOM 502 C C . ALA A 1 68 ? 16.378 10.824 11.705 1.00 78.25 68 ALA A C 1
ATOM 504 O O . ALA A 1 68 ? 16.158 12.025 11.858 1.00 78.25 68 ALA A O 1
ATOM 505 N N . THR A 1 69 ? 15.992 10.180 10.601 1.00 82.50 69 THR A N 1
ATOM 506 C CA . THR A 1 69 ? 15.225 10.819 9.518 1.00 82.50 69 THR A CA 1
ATOM 507 C C . THR A 1 69 ? 13.743 10.448 9.595 1.00 82.50 69 THR A C 1
ATOM 509 O O . THR A 1 69 ? 13.415 9.382 10.125 1.00 82.50 69 THR A O 1
ATOM 512 N N . PRO A 1 70 ? 12.829 11.285 9.062 1.00 88.88 70 PRO A N 1
ATOM 513 C CA . PRO A 1 70 ? 11.442 10.881 8.859 1.00 88.88 70 PRO A CA 1
ATOM 514 C C . PRO A 1 70 ? 11.354 9.540 8.122 1.00 88.88 70 PRO A C 1
ATOM 516 O O . PRO A 1 70 ? 12.202 9.211 7.291 1.00 88.88 70 PRO A O 1
ATOM 519 N N . ARG A 1 71 ? 10.338 8.747 8.468 1.00 88.81 71 ARG A N 1
ATOM 520 C CA . ARG A 1 71 ? 10.086 7.462 7.817 1.00 88.81 71 ARG A CA 1
ATOM 521 C C . ARG A 1 71 ? 9.561 7.706 6.407 1.00 88.81 71 ARG A C 1
ATOM 523 O O . ARG A 1 71 ? 8.542 8.368 6.251 1.00 88.81 71 ARG A O 1
ATOM 530 N N . GLU A 1 72 ? 10.213 7.086 5.436 1.00 92.38 72 GLU A N 1
ATOM 531 C CA . GLU A 1 72 ? 9.784 7.032 4.038 1.00 92.38 72 GLU A CA 1
ATOM 532 C C . GLU A 1 72 ? 9.284 5.624 3.685 1.00 92.38 72 GLU A C 1
ATOM 534 O O . GLU A 1 72 ? 9.585 4.656 4.396 1.00 92.38 72 GLU A O 1
ATOM 539 N N . HIS A 1 73 ? 8.551 5.502 2.577 1.00 93.69 73 HIS A N 1
ATOM 540 C CA . HIS A 1 73 ? 8.079 4.226 2.031 1.00 93.69 73 HIS A CA 1
ATOM 541 C C . HIS A 1 73 ? 8.563 4.049 0.592 1.00 93.69 73 HIS A C 1
ATOM 543 O O . HIS A 1 73 ? 8.669 5.010 -0.170 1.00 93.69 73 HIS A O 1
ATOM 549 N N . THR A 1 74 ? 8.851 2.807 0.218 1.00 95.06 74 THR A N 1
ATOM 550 C CA . THR A 1 74 ? 9.335 2.478 -1.123 1.00 95.06 74 THR A CA 1
ATOM 551 C C . THR A 1 74 ? 8.158 2.183 -2.043 1.00 95.06 74 THR A C 1
ATOM 553 O O . THR A 1 74 ? 7.345 1.317 -1.727 1.00 95.06 74 THR A O 1
ATOM 556 N N . ASN A 1 75 ? 8.096 2.855 -3.194 1.00 96.06 75 ASN A N 1
ATOM 557 C CA . ASN A 1 75 ? 7.279 2.396 -4.313 1.00 96.06 75 ASN A CA 1
ATOM 558 C C . ASN A 1 75 ? 7.962 1.180 -4.953 1.00 96.06 75 ASN A C 1
ATOM 560 O O . ASN A 1 75 ? 9.106 1.299 -5.393 1.00 96.06 75 ASN A O 1
ATOM 564 N N . VAL A 1 76 ? 7.295 0.027 -4.978 1.00 96.25 76 VAL A N 1
ATOM 565 C CA . VAL A 1 76 ? 7.833 -1.193 -5.601 1.00 96.25 76 VAL A CA 1
ATOM 566 C C . VAL A 1 76 ? 7.574 -1.257 -7.104 1.00 96.25 76 VAL A C 1
ATOM 568 O O . VAL A 1 76 ? 8.086 -2.168 -7.743 1.00 96.25 76 VAL A O 1
ATOM 571 N N . LEU A 1 77 ? 6.820 -0.308 -7.670 1.00 97.06 77 LEU A N 1
ATOM 572 C CA . LEU A 1 77 ? 6.590 -0.210 -9.111 1.00 97.06 77 LEU A CA 1
ATOM 573 C C . LEU A 1 77 ? 7.503 0.809 -9.799 1.00 97.06 77 LEU A C 1
ATOM 575 O O . LEU A 1 77 ? 8.195 1.599 -9.147 1.00 97.06 77 LEU A O 1
ATOM 579 N N . SER A 1 78 ? 7.487 0.811 -11.135 1.00 96.25 78 SER A N 1
ATOM 580 C CA . SER A 1 78 ? 7.955 1.965 -11.902 1.00 96.25 78 SER A CA 1
ATOM 581 C C . SER A 1 78 ? 7.055 3.174 -11.601 1.00 96.25 78 SER A C 1
ATOM 583 O O . SER A 1 78 ? 5.897 3.047 -11.221 1.00 96.25 78 SER A O 1
ATOM 585 N N . ALA A 1 79 ? 7.600 4.386 -11.725 1.00 96.88 79 ALA A 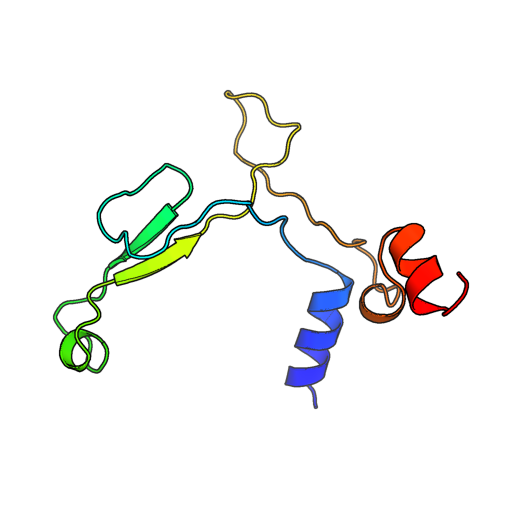N 1
ATOM 586 C CA . ALA A 1 79 ? 6.838 5.621 -11.503 1.00 96.88 79 ALA A CA 1
ATOM 587 C C . ALA A 1 79 ? 6.197 6.166 -12.796 1.00 96.88 79 ALA A C 1
ATOM 589 O O . ALA A 1 79 ? 5.668 7.279 -12.808 1.00 96.88 79 ALA A O 1
ATOM 590 N N . PHE A 1 80 ? 6.321 5.434 -13.904 1.00 97.62 80 PHE A N 1
ATOM 591 C CA . PHE A 1 80 ? 5.899 5.865 -15.232 1.00 97.62 80 PHE A CA 1
ATOM 592 C C . PHE A 1 80 ? 4.614 5.149 -15.634 1.00 97.62 80 PHE A C 1
ATOM 594 O O . PHE A 1 80 ? 4.328 4.064 -15.159 1.00 97.62 80 PHE A O 1
ATOM 601 N N . ILE A 1 81 ? 3.862 5.745 -16.558 1.00 98.25 81 ILE A N 1
ATOM 602 C CA . ILE A 1 81 ? 2.771 5.041 -17.236 1.00 98.25 81 ILE A CA 1
ATOM 603 C C . ILE A 1 81 ? 3.412 4.233 -18.366 1.00 98.25 81 ILE A C 1
ATOM 605 O O . ILE A 1 81 ? 3.571 4.739 -19.483 1.00 98.25 81 ILE A O 1
ATOM 609 N N . ASP A 1 82 ? 3.875 3.028 -18.045 1.00 97.44 82 ASP A N 1
ATOM 610 C CA . ASP A 1 82 ? 4.633 2.154 -18.947 1.00 97.44 82 ASP A CA 1
ATOM 611 C C . ASP A 1 82 ? 4.028 0.747 -19.088 1.00 97.44 82 ASP A C 1
ATOM 613 O O . ASP A 1 82 ? 4.603 -0.113 -19.762 1.00 97.44 82 ASP A O 1
ATOM 617 N N . ALA A 1 83 ? 2.815 0.559 -18.561 1.00 97.25 83 ALA A N 1
ATOM 618 C CA . ALA A 1 83 ? 2.097 -0.704 -18.523 1.00 97.25 83 ALA A CA 1
ATOM 619 C C . ALA A 1 83 ? 2.793 -1.787 -17.667 1.00 97.25 83 ALA A C 1
ATOM 621 O O . ALA A 1 83 ? 2.717 -2.985 -17.972 1.00 97.25 83 ALA A O 1
ATOM 622 N N . SER A 1 84 ? 3.468 -1.387 -16.591 1.00 96.94 84 SER A N 1
ATOM 623 C CA . SER A 1 84 ? 4.141 -2.275 -15.638 1.00 96.94 84 SER A CA 1
ATOM 624 C C . SER A 1 84 ? 3.202 -3.282 -14.968 1.00 96.94 84 SER A C 1
ATOM 626 O O . SER A 1 84 ? 3.604 -4.418 -14.717 1.00 96.94 84 SER A O 1
ATOM 628 N N . GLN A 1 85 ? 1.923 -2.949 -14.780 1.00 96.06 85 GLN A N 1
ATOM 629 C CA . GLN A 1 85 ? 0.898 -3.891 -14.312 1.00 96.06 85 GLN A CA 1
ATOM 630 C C . GLN A 1 85 ? 0.616 -5.033 -15.304 1.00 96.06 85 GLN A C 1
ATOM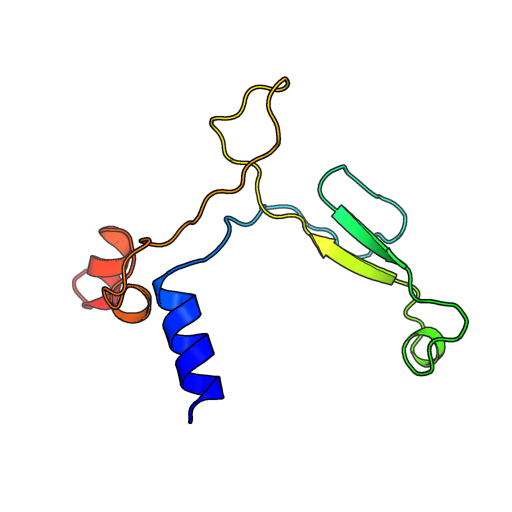 632 O O . GLN A 1 85 ? -0.007 -6.028 -14.934 1.00 96.06 85 GLN A O 1
ATOM 637 N N . VAL A 1 86 ? 1.059 -4.903 -16.561 1.00 96.81 86 VAL A N 1
ATOM 638 C CA . VAL A 1 86 ? 0.992 -5.954 -17.590 1.00 96.81 86 VAL A CA 1
ATOM 639 C C . VAL A 1 86 ? 2.331 -6.675 -17.741 1.00 96.81 86 VAL A C 1
ATOM 641 O O . VAL A 1 86 ? 2.348 -7.891 -17.926 1.00 96.81 86 VAL A O 1
ATOM 644 N N . TYR A 1 87 ? 3.443 -5.938 -17.701 1.00 95.69 87 TYR A N 1
ATOM 645 C CA . TYR A 1 87 ? 4.763 -6.458 -18.081 1.00 95.69 87 TYR A CA 1
ATOM 646 C C . TYR A 1 87 ? 5.699 -6.776 -16.908 1.00 95.69 87 TYR A C 1
ATOM 648 O O . TYR A 1 87 ? 6.747 -7.383 -17.131 1.00 95.69 87 TYR A O 1
ATOM 656 N N . GLY A 1 88 ? 5.325 -6.415 -15.682 1.00 95.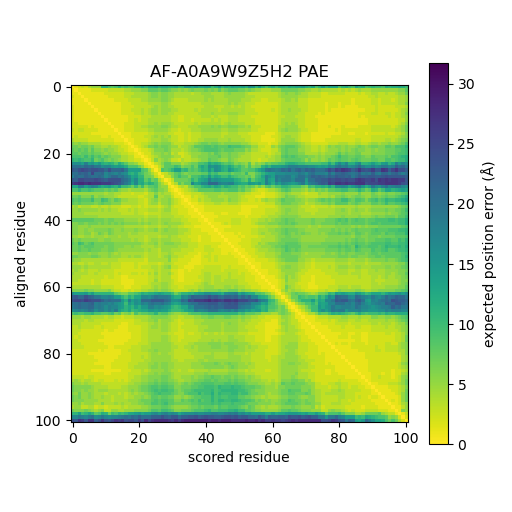38 88 GLY A N 1
ATOM 657 C CA . GLY A 1 88 ? 6.190 -6.499 -14.510 1.00 95.38 88 GLY A CA 1
ATOM 658 C C . GLY A 1 88 ? 7.207 -5.357 -14.447 1.00 95.38 88 GLY A C 1
ATOM 659 O O . GLY A 1 88 ? 7.403 -4.602 -15.400 1.00 95.38 88 GLY A O 1
ATOM 660 N N . VAL A 1 89 ? 7.860 -5.236 -13.292 1.00 95.69 89 VAL A N 1
ATOM 661 C CA . VAL A 1 89 ? 8.803 -4.143 -12.969 1.00 95.69 89 VAL A CA 1
ATOM 662 C C . VAL A 1 89 ? 10.245 -4.625 -12.847 1.00 95.69 89 VAL A C 1
ATOM 664 O O . VAL A 1 89 ? 11.178 -3.821 -12.810 1.00 95.69 89 VAL A O 1
ATOM 667 N N . ASP A 1 90 ? 10.443 -5.943 -12.843 1.00 93.38 90 ASP A N 1
ATOM 668 C CA . ASP A 1 90 ? 11.752 -6.571 -12.880 1.00 93.38 90 ASP A CA 1
ATOM 669 C C . ASP A 1 90 ? 11.876 -7.604 -14.011 1.00 93.38 90 ASP A C 1
ATOM 671 O O . ASP A 1 90 ? 10.915 -8.006 -14.671 1.00 93.38 90 ASP A O 1
ATOM 675 N N . LYS A 1 91 ? 13.122 -8.001 -14.283 1.00 90.31 91 LYS A N 1
ATOM 676 C CA . LYS A 1 91 ? 13.453 -8.890 -15.404 1.00 90.31 91 LYS A CA 1
ATOM 677 C C . LYS A 1 91 ? 12.944 -10.316 -15.209 1.00 90.31 91 LYS A C 1
ATOM 679 O O . LYS A 1 91 ? 12.737 -11.001 -16.211 1.00 90.31 91 LYS A O 1
ATOM 684 N N . ASN A 1 92 ? 12.809 -10.768 -13.964 1.00 89.75 92 ASN A N 1
ATOM 685 C CA . ASN A 1 92 ? 12.364 -12.123 -13.672 1.00 89.75 92 ASN A CA 1
ATOM 686 C C . ASN A 1 92 ? 10.871 -12.229 -13.972 1.00 89.75 92 ASN A C 1
ATOM 688 O O . ASN A 1 92 ? 10.481 -13.098 -14.755 1.00 89.75 92 ASN A O 1
ATOM 692 N N . ASP A 1 93 ? 10.075 -11.292 -13.451 1.00 88.81 93 ASP A N 1
ATOM 693 C CA . ASP A 1 93 ? 8.640 -11.203 -13.729 1.00 88.81 93 ASP A CA 1
ATOM 694 C C . ASP A 1 93 ? 8.386 -11.104 -15.233 1.00 88.81 93 ASP A C 1
ATOM 696 O O . ASP A 1 93 ? 7.624 -11.890 -15.798 1.00 88.81 93 ASP A O 1
ATOM 700 N N . PHE A 1 94 ? 9.113 -10.217 -15.916 1.00 90.62 94 PHE A N 1
ATOM 701 C CA . PHE A 1 94 ? 9.006 -10.059 -17.363 1.00 90.62 94 PHE A CA 1
ATOM 702 C C . PHE A 1 94 ? 9.292 -11.358 -18.141 1.00 90.62 94 PHE A C 1
ATOM 704 O O . PHE A 1 94 ? 8.624 -11.647 -19.136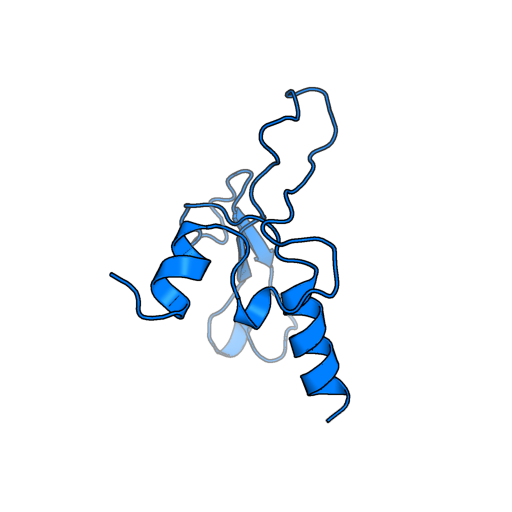 1.00 90.62 94 PHE A O 1
ATOM 711 N N . GLY A 1 95 ? 10.278 -12.157 -17.717 1.00 90.12 95 GLY A N 1
ATOM 712 C CA . GLY A 1 95 ? 10.587 -13.450 -18.339 1.00 90.12 95 GLY A CA 1
ATOM 713 C C . GLY A 1 95 ? 9.462 -14.471 -18.157 1.00 90.12 95 GLY A C 1
ATOM 714 O O . GLY A 1 95 ? 8.993 -15.066 -19.135 1.00 90.12 95 GLY A O 1
ATOM 715 N N . VAL A 1 96 ? 8.978 -14.608 -16.918 1.00 91.94 96 VAL A N 1
ATOM 716 C CA . VAL A 1 96 ? 7.889 -15.528 -16.550 1.00 91.94 96 VAL A CA 1
ATOM 717 C C . VAL A 1 96 ? 6.591 -15.169 -17.275 1.00 91.94 96 VAL A C 1
ATOM 719 O O . VAL A 1 96 ? 5.960 -16.045 -17.870 1.00 91.94 96 VAL A O 1
ATOM 722 N N . LEU A 1 97 ? 6.219 -13.886 -17.305 1.00 94.06 97 LEU A N 1
ATOM 723 C CA . LEU A 1 97 ? 4.990 -13.399 -17.948 1.00 94.06 97 LEU A CA 1
ATOM 724 C C . LEU A 1 97 ? 4.963 -13.651 -19.462 1.00 94.06 97 LEU A C 1
ATOM 726 O O . LEU A 1 97 ? 3.895 -13.760 -20.063 1.00 94.06 97 LEU A O 1
ATOM 730 N N . ARG A 1 98 ? 6.132 -13.795 -20.091 1.00 92.38 98 ARG A N 1
ATOM 731 C CA . ARG A 1 98 ? 6.261 -14.109 -21.521 1.00 92.38 98 ARG A CA 1
ATOM 732 C C . ARG A 1 98 ? 6.238 -15.607 -21.819 1.00 92.38 98 ARG A C 1
ATOM 734 O O . ARG A 1 98 ? 6.364 -15.976 -22.988 1.00 92.38 98 ARG A O 1
ATOM 741 N N . GLY A 1 99 ? 6.128 -16.466 -20.805 1.00 82.44 99 GLY A N 1
ATOM 742 C CA . GLY A 1 99 ? 6.137 -17.923 -20.965 1.00 82.44 99 GLY A CA 1
ATOM 743 C C . GLY A 1 99 ? 7.464 -18.479 -21.488 1.00 82.44 99 GLY A C 1
ATOM 744 O O . GLY A 1 99 ? 7.478 -19.546 -22.097 1.00 82.44 99 GLY A O 1
ATOM 745 N N . HIS A 1 100 ? 8.564 -17.744 -21.305 1.00 67.56 100 HIS A N 1
ATOM 746 C CA . HIS A 1 100 ? 9.904 -18.211 -21.650 1.00 67.56 100 HIS A CA 1
ATOM 747 C C . HIS A 1 100 ? 10.569 -18.708 -20.361 1.00 67.56 100 HIS A C 1
ATOM 749 O O . HIS A 1 100 ? 11.007 -17.902 -19.542 1.00 67.56 100 HIS A O 1
ATOM 755 N N . CYS A 1 101 ? 10.573 -20.030 -20.173 1.00 58.91 101 CYS A N 1
ATOM 756 C CA . CYS A 1 101 ? 11.392 -20.714 -19.170 1.00 58.91 101 CYS A CA 1
ATOM 757 C C . CYS A 1 101 ? 12.809 -20.942 -19.702 1.00 58.91 101 CYS A C 1
ATOM 759 O O . CYS A 1 101 ? 12.930 -21.313 -20.893 1.00 58.91 101 CYS A O 1
#